Protein AF-F3YBN5-F1 (afdb_monomer_lite)

Organism: Melissococcus plutonius (strain ATCC 35311 / DSM 29964 / CIP 104052 / LMG 20360 / NCIMB 702443) (NCBI:txid940190)

pLDDT: mean 73.67, std 18.2, range [33.72, 92.44]

InterPro domains:
  IPR025580 Capsid assembly scaffolding protein Gp46 [PF14265] (50-164)

Secondary structure (DSSP, 8-state):
-----------GGGSS---S------------------------------SS-HHHHHHHHHHHHHHHHHHHHHHHHHHHHHHHHHHHHHHHHHHHHHHHHHHHHHHHHHHHHHHHHHHHHHHHHHHHTT----HHHHHHH--SSHHHHHHHHHHHHHHHHHHHHHH-

Radius of gyration: 45.36 Å; chains: 1; bounding box: 86×43×123 Å

Sequence (168 aa):
MMKKDLFIAINLQLFSKREKENRMELLTDPKKNTLVPISSDRNNKKKKNRTFTREELAKILTAEIKKAEVDWEKKRNDQQEKIEKAKEVAIQKEFQKQLAQKEAEIAELQRKQLLAEASKMAYRMFNENNLLIDEDLLHLVIQEDLETTKKAVNIIISFVSKLERKHL

Structure (mmCIF, N/CA/C/O backbone):
data_AF-F3YBN5-F1
#
_entry.id   AF-F3YBN5-F1
#
loop_
_atom_site.group_PDB
_atom_site.id
_atom_site.type_symbol
_atom_site.label_atom_id
_atom_site.label_alt_id
_atom_site.label_comp_id
_atom_site.label_asym_id
_atom_site.label_entity_id
_atom_site.label_seq_id
_atom_site.pdbx_PDB_ins_code
_atom_site.Cartn_x
_atom_site.Cartn_y
_atom_site.Cartn_z
_atom_site.occupancy
_atom_site.B_iso_or_equiv
_atom_site.auth_seq_id
_atom_site.auth_comp_id
_atom_site.auth_asym_id
_atom_site.auth_atom_id
_atom_site.pdbx_PDB_model_num
ATOM 1 N N . MET A 1 1 ? 20.874 -31.899 -9.499 1.00 37.59 1 MET A N 1
ATOM 2 C CA . MET A 1 1 ? 21.373 -32.556 -10.723 1.00 37.59 1 MET A CA 1
ATOM 3 C C . MET A 1 1 ? 20.465 -32.144 -11.879 1.00 37.59 1 MET A C 1
ATOM 5 O O . MET A 1 1 ? 19.262 -32.303 -11.755 1.00 37.59 1 MET A O 1
ATOM 9 N N . MET A 1 2 ? 21.081 -31.505 -12.880 1.00 43.22 2 MET A N 1
ATOM 10 C CA . MET A 1 2 ? 20.649 -31.068 -14.224 1.00 43.22 2 MET A CA 1
ATOM 11 C C . MET A 1 2 ? 19.305 -30.342 -14.449 1.00 43.22 2 MET A C 1
ATOM 13 O O . MET A 1 2 ? 18.210 -30.853 -14.234 1.00 43.22 2 MET A O 1
ATOM 17 N N . LYS A 1 3 ? 19.469 -29.107 -14.944 1.00 51.22 3 LYS A N 1
ATOM 18 C CA . LYS A 1 3 ? 18.462 -28.148 -15.397 1.00 51.22 3 LYS A CA 1
ATOM 19 C C . LYS A 1 3 ? 17.739 -28.711 -16.622 1.00 51.22 3 LYS A C 1
ATOM 21 O O . LYS A 1 3 ? 18.370 -29.262 -17.517 1.00 51.22 3 LYS A O 1
ATOM 26 N N . LYS A 1 4 ? 16.415 -28.570 -16.646 1.00 61.56 4 LYS A N 1
ATOM 27 C CA . LYS A 1 4 ? 15.599 -28.843 -17.830 1.00 61.56 4 LYS A CA 1
ATOM 28 C C . LYS A 1 4 ? 15.791 -27.676 -18.787 1.00 61.56 4 LYS A C 1
ATOM 30 O O . LYS A 1 4 ? 15.111 -26.660 -18.662 1.00 61.56 4 LYS A O 1
ATOM 35 N N . ASP A 1 5 ? 16.762 -27.811 -19.678 1.00 60.34 5 ASP A N 1
ATOM 36 C CA . ASP A 1 5 ? 16.946 -26.880 -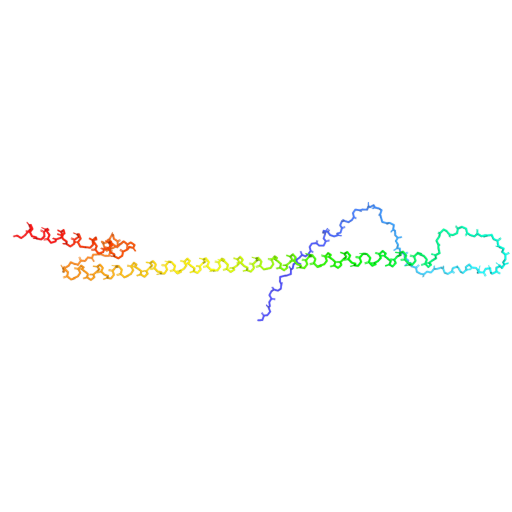20.778 1.00 60.34 5 ASP A CA 1
ATOM 37 C C . ASP A 1 5 ? 15.699 -26.944 -21.664 1.00 60.34 5 ASP A C 1
ATOM 39 O O . ASP A 1 5 ? 15.355 -27.975 -22.248 1.00 60.34 5 ASP A O 1
ATOM 43 N N . LEU A 1 6 ? 14.968 -25.832 -21.675 1.00 58.25 6 LEU A N 1
ATOM 44 C CA . LEU A 1 6 ? 13.788 -25.603 -22.489 1.00 58.25 6 LEU A CA 1
ATOM 45 C C . LEU A 1 6 ? 14.229 -25.575 -23.956 1.00 58.25 6 LEU A C 1
ATOM 47 O O . LEU A 1 6 ? 14.616 -24.537 -24.489 1.00 58.25 6 LEU A O 1
ATOM 51 N N . PHE A 1 7 ? 14.221 -26.741 -24.594 1.00 58.09 7 PHE A N 1
ATOM 52 C CA . PHE A 1 7 ? 14.460 -26.883 -26.023 1.00 58.09 7 PHE A CA 1
ATOM 53 C C . PHE A 1 7 ? 13.346 -26.140 -26.774 1.00 58.09 7 PHE A C 1
ATOM 55 O O . PHE A 1 7 ? 12.207 -26.601 -26.846 1.00 58.09 7 PHE A O 1
ATOM 62 N N . ILE A 1 8 ? 13.657 -24.959 -27.311 1.00 64.88 8 ILE A N 1
ATOM 63 C CA . ILE A 1 8 ? 12.756 -24.245 -28.217 1.00 64.88 8 ILE A CA 1
ATOM 64 C C . ILE A 1 8 ? 12.753 -25.024 -29.533 1.00 64.88 8 ILE A C 1
ATOM 66 O O . ILE A 1 8 ? 13.745 -25.039 -30.262 1.00 64.88 8 ILE A O 1
ATOM 70 N N . ALA A 1 9 ? 11.640 -25.688 -29.835 1.00 61.88 9 ALA A N 1
ATOM 71 C CA . ALA A 1 9 ? 11.417 -26.308 -31.132 1.00 61.88 9 ALA A CA 1
ATOM 72 C C . ALA A 1 9 ? 11.311 -25.208 -32.202 1.00 61.88 9 ALA A C 1
ATOM 74 O O . ALA A 1 9 ? 10.269 -24.576 -32.376 1.00 61.88 9 ALA A O 1
ATOM 75 N N . ILE A 1 10 ? 12.412 -24.944 -32.905 1.00 64.38 10 ILE A N 1
ATOM 76 C CA . ILE A 1 10 ? 12.423 -24.042 -34.057 1.00 64.38 10 ILE A CA 1
ATOM 77 C C . ILE A 1 10 ? 11.741 -24.771 -35.218 1.00 64.38 10 ILE A C 1
ATOM 79 O O . ILE A 1 10 ? 12.279 -25.729 -35.773 1.00 64.38 10 ILE A O 1
ATOM 83 N N . ASN A 1 11 ? 10.554 -24.305 -35.609 1.00 59.56 11 ASN A N 1
ATOM 84 C CA . ASN A 1 11 ? 9.880 -24.757 -36.823 1.00 59.56 11 ASN A CA 1
ATOM 85 C C . ASN A 1 11 ? 10.650 -24.269 -38.064 1.00 59.56 11 ASN A C 1
ATOM 87 O O . ASN A 1 11 ? 10.373 -23.208 -38.622 1.00 59.56 11 ASN A O 1
ATOM 91 N N . LEU A 1 12 ? 11.611 -25.080 -38.521 1.00 61.69 12 LEU A N 1
ATOM 92 C CA . LEU A 1 12 ? 12.425 -24.868 -39.731 1.00 61.69 12 LEU A CA 1
ATOM 93 C C . LEU A 1 12 ? 11.593 -24.727 -41.022 1.00 61.69 12 LEU A C 1
ATOM 95 O O . LEU A 1 12 ? 12.096 -24.244 -42.035 1.00 61.69 12 LEU A O 1
ATOM 99 N N . GLN A 1 13 ? 10.310 -25.097 -40.986 1.00 60.44 13 GLN A N 1
ATOM 100 C CA . GLN A 1 13 ? 9.372 -24.948 -42.103 1.00 60.44 13 GLN A CA 1
ATOM 101 C C . GLN A 1 13 ? 9.046 -23.484 -42.441 1.00 60.44 13 GLN A C 1
ATOM 103 O O . GLN A 1 13 ? 8.644 -23.198 -43.566 1.00 60.44 13 GLN A O 1
ATOM 108 N N . LEU A 1 14 ? 9.278 -22.543 -41.516 1.00 58.69 14 LEU A N 1
ATOM 109 C CA . LEU A 1 14 ? 9.179 -21.106 -41.803 1.00 58.69 14 LEU A CA 1
ATOM 110 C C . LEU A 1 14 ? 10.330 -20.600 -42.696 1.00 58.69 14 LEU A C 1
ATOM 112 O O . LEU A 1 14 ? 10.217 -19.525 -43.278 1.00 58.69 14 LEU A O 1
ATOM 116 N N . PHE A 1 15 ? 11.409 -21.380 -42.858 1.00 62.22 15 PHE A N 1
ATOM 117 C CA . PHE A 1 15 ? 12.570 -21.023 -43.683 1.00 62.22 15 PHE A CA 1
ATOM 118 C C . PHE A 1 15 ? 12.673 -21.805 -45.004 1.00 62.22 15 PHE A C 1
ATOM 120 O O . PHE A 1 15 ? 13.522 -21.476 -45.833 1.00 62.22 15 PHE A O 1
ATOM 127 N N . SER A 1 16 ? 11.829 -22.818 -45.239 1.00 60.53 16 SER A N 1
ATOM 128 C CA . SER A 1 16 ? 11.913 -23.680 -46.431 1.00 60.53 16 SER A CA 1
ATOM 129 C C . SER A 1 16 ? 10.939 -23.333 -47.564 1.00 60.53 16 SER A C 1
ATOM 131 O O . SER A 1 16 ? 10.992 -23.968 -48.616 1.00 60.53 16 SER A O 1
ATOM 133 N N . LYS A 1 17 ? 10.114 -22.286 -47.435 1.00 51.12 17 LYS A N 1
ATOM 134 C CA . LYS A 1 17 ? 9.367 -21.722 -48.572 1.00 51.12 17 LYS A CA 1
ATOM 135 C C . LYS A 1 17 ? 10.071 -20.487 -49.125 1.00 51.12 17 LYS A C 1
ATOM 137 O O . LYS A 1 17 ? 9.724 -19.354 -48.813 1.00 51.12 17 LYS A O 1
ATOM 142 N N . ARG A 1 18 ? 11.046 -20.718 -50.004 1.00 46.00 18 ARG A N 1
ATOM 143 C CA . ARG A 1 18 ? 11.238 -19.825 -51.150 1.00 46.00 18 ARG A CA 1
ATOM 144 C C . ARG A 1 18 ? 10.570 -20.484 -52.339 1.00 46.00 18 ARG A C 1
ATOM 146 O O . ARG A 1 18 ? 11.059 -21.479 -52.868 1.00 46.00 18 ARG A O 1
ATOM 153 N N . GLU A 1 19 ? 9.412 -19.942 -52.688 1.00 45.16 19 GLU A N 1
ATOM 154 C CA . GLU A 1 19 ? 8.794 -20.162 -53.983 1.00 45.16 19 GLU A CA 1
ATOM 155 C C . GLU A 1 19 ? 9.819 -19.851 -55.075 1.00 45.16 19 GLU A C 1
ATOM 157 O O . GLU A 1 19 ? 10.637 -18.931 -54.982 1.00 45.16 19 GLU A O 1
ATOM 162 N N . LYS A 1 20 ? 9.823 -20.733 -56.065 1.00 51.19 20 LYS A N 1
ATOM 163 C CA . LYS A 1 20 ? 10.653 -20.661 -57.251 1.00 51.19 20 LYS A CA 1
ATOM 164 C C . LYS A 1 20 ? 10.215 -19.438 -58.053 1.00 51.19 20 LYS A C 1
ATOM 166 O O . LYS A 1 20 ? 9.157 -19.500 -58.653 1.00 51.19 20 LYS A O 1
ATOM 171 N N . GLU A 1 21 ? 11.027 -18.387 -58.086 1.00 48.44 21 GLU A N 1
ATOM 172 C CA . GLU A 1 21 ? 11.270 -17.597 -59.299 1.00 48.44 21 GLU A CA 1
ATOM 173 C C . GLU A 1 21 ? 12.428 -16.608 -59.086 1.00 48.44 21 GLU A C 1
ATOM 175 O O . GLU A 1 21 ? 12.485 -15.859 -58.113 1.00 48.44 21 GLU A O 1
ATOM 180 N N . ASN A 1 22 ? 13.382 -16.660 -60.017 1.00 47.66 22 ASN A N 1
ATOM 181 C CA . ASN A 1 22 ? 14.503 -15.742 -60.223 1.00 47.66 22 ASN A CA 1
ATOM 182 C C . ASN A 1 22 ? 15.511 -15.557 -59.076 1.00 47.66 22 ASN A C 1
ATOM 184 O O . ASN A 1 22 ? 15.639 -14.496 -58.467 1.00 47.66 22 ASN A O 1
ATOM 188 N N . ARG A 1 23 ? 16.382 -16.557 -58.902 1.00 36.94 23 ARG A N 1
ATOM 189 C CA . ARG A 1 23 ? 17.758 -16.311 -58.452 1.00 36.94 23 ARG A CA 1
ATOM 190 C C . ARG A 1 23 ? 18.724 -16.821 -59.508 1.00 36.94 23 ARG A C 1
ATOM 192 O O . ARG A 1 23 ? 18.859 -18.025 -59.677 1.00 36.94 23 ARG A O 1
ATOM 199 N N . MET A 1 24 ? 19.374 -15.885 -60.203 1.00 41.09 24 MET A N 1
ATOM 200 C CA . MET A 1 24 ? 20.556 -16.176 -61.008 1.00 41.09 24 MET A CA 1
ATOM 201 C C . MET A 1 24 ? 21.569 -16.935 -60.150 1.00 41.09 24 MET A C 1
ATOM 203 O O . MET A 1 24 ? 21.960 -16.475 -59.075 1.00 41.09 24 MET A O 1
ATOM 207 N N . GLU A 1 25 ? 21.943 -18.116 -60.625 1.00 38.03 25 GLU A N 1
ATOM 208 C CA . GLU A 1 25 ? 22.981 -18.952 -60.049 1.00 38.03 25 GLU A CA 1
ATOM 209 C C . GLU A 1 25 ? 24.334 -18.248 -60.178 1.00 38.03 25 GLU A C 1
ATOM 211 O O . GLU A 1 25 ? 24.822 -17.986 -61.276 1.00 38.03 25 GLU A O 1
ATOM 216 N N . LEU A 1 26 ? 24.960 -17.960 -59.038 1.00 42.78 26 LEU A N 1
ATOM 217 C CA . LEU A 1 26 ? 26.406 -17.840 -58.946 1.00 42.78 26 LEU A CA 1
ATOM 218 C C . LEU A 1 26 ? 26.905 -19.132 -58.298 1.00 42.78 26 LEU A C 1
ATOM 220 O O . LEU A 1 26 ? 26.937 -19.249 -57.075 1.00 42.78 26 LEU A O 1
ATOM 224 N N . LEU A 1 27 ? 27.253 -20.108 -59.133 1.00 33.72 27 LEU A N 1
ATOM 225 C CA . LEU A 1 27 ? 28.041 -21.275 -58.752 1.00 33.72 27 LEU A CA 1
ATOM 226 C C . LEU A 1 27 ? 29.306 -21.265 -59.606 1.00 33.72 27 LEU A C 1
ATOM 228 O O . LEU A 1 27 ? 29.316 -21.622 -60.781 1.00 33.72 27 LEU A O 1
ATOM 232 N N . THR A 1 28 ? 30.378 -20.773 -58.998 1.00 41.97 28 THR A N 1
ATOM 233 C CA . THR A 1 28 ? 31.747 -21.025 -59.426 1.00 41.97 28 THR A CA 1
ATOM 234 C C . THR A 1 28 ? 32.114 -22.450 -59.027 1.00 41.97 28 THR A C 1
ATOM 236 O O . THR A 1 28 ? 32.274 -22.704 -57.837 1.00 41.97 28 THR A O 1
ATOM 239 N N . ASP A 1 29 ? 32.308 -23.329 -60.011 1.00 39.09 29 ASP A N 1
ATOM 240 C CA . ASP A 1 29 ? 33.148 -24.518 -59.865 1.00 39.09 29 ASP A CA 1
ATOM 241 C C . ASP A 1 29 ? 34.341 -24.463 -60.840 1.00 39.09 29 ASP A C 1
ATOM 243 O O . ASP A 1 29 ? 34.223 -23.945 -61.958 1.00 39.09 29 ASP A O 1
ATOM 247 N N . PRO A 1 30 ? 35.523 -24.958 -60.427 1.00 48.88 30 PRO A N 1
ATOM 248 C CA . PRO A 1 30 ? 36.801 -24.664 -61.052 1.00 48.88 30 PRO A CA 1
ATOM 249 C C . PRO A 1 30 ? 37.194 -25.791 -62.009 1.00 48.88 30 PRO A C 1
ATOM 251 O O . PRO A 1 30 ? 37.619 -26.848 -61.558 1.00 48.88 30 PRO A O 1
ATOM 254 N N . LYS A 1 31 ? 37.073 -25.591 -63.327 1.00 45.66 31 LYS A N 1
ATOM 255 C CA . LYS A 1 31 ? 37.826 -26.328 -64.371 1.00 45.66 31 LYS A CA 1
ATOM 256 C C . LYS A 1 31 ? 37.408 -25.862 -65.768 1.00 45.66 31 LYS A C 1
ATOM 258 O O . LYS A 1 31 ? 36.520 -26.432 -66.390 1.00 45.66 31 LYS A O 1
ATOM 263 N N . LYS A 1 32 ? 38.099 -24.837 -66.270 1.00 35.66 32 LYS A N 1
ATOM 264 C CA . LYS A 1 32 ? 38.471 -24.659 -67.688 1.00 35.66 32 LYS A CA 1
ATOM 265 C C . LYS A 1 32 ? 39.378 -23.431 -67.790 1.00 35.66 32 LYS A C 1
ATOM 267 O O . LYS A 1 32 ? 38.945 -22.331 -68.114 1.00 35.66 32 LYS A O 1
ATOM 272 N N . ASN A 1 33 ? 40.663 -23.635 -67.504 1.00 42.84 33 ASN A N 1
ATOM 273 C CA . ASN A 1 33 ? 41.706 -22.730 -67.976 1.00 42.84 33 ASN A CA 1
ATOM 274 C C . ASN A 1 33 ? 41.719 -22.805 -69.506 1.00 42.84 33 ASN A C 1
ATOM 276 O O . ASN A 1 33 ? 42.281 -23.736 -70.071 1.00 42.84 33 ASN A O 1
ATOM 280 N N . THR A 1 34 ? 41.101 -21.834 -70.174 1.00 34.47 34 THR A N 1
ATOM 281 C CA . THR A 1 34 ? 41.530 -21.458 -71.524 1.00 34.47 34 THR A CA 1
ATOM 282 C C . THR A 1 34 ? 42.320 -20.171 -71.371 1.00 34.47 34 THR A C 1
ATOM 284 O O . THR A 1 34 ? 41.761 -19.087 -71.231 1.00 34.47 34 THR A O 1
ATOM 287 N N . LEU A 1 35 ? 43.641 -20.331 -71.309 1.00 43.19 35 LEU A N 1
ATOM 288 C CA . LEU A 1 35 ? 44.605 -19.255 -71.490 1.00 43.19 35 LEU A CA 1
ATOM 289 C C . LEU A 1 35 ? 44.381 -18.668 -72.887 1.00 43.19 35 LEU A C 1
ATOM 291 O O . LEU A 1 35 ? 44.742 -19.283 -73.887 1.00 43.19 35 LEU A O 1
ATOM 295 N N . VAL A 1 36 ? 43.763 -17.493 -72.958 1.00 37.50 36 VAL A N 1
ATOM 296 C CA . VAL A 1 36 ? 43.795 -16.668 -74.169 1.00 37.50 36 VAL A CA 1
ATOM 297 C C . VAL A 1 36 ? 45.157 -15.964 -74.170 1.00 37.50 36 VAL A C 1
ATOM 299 O O . VAL A 1 36 ? 45.499 -15.345 -73.156 1.00 37.50 36 VAL A O 1
ATOM 302 N N . PRO A 1 37 ? 45.979 -16.078 -75.228 1.00 40.19 37 PRO A N 1
ATOM 303 C CA . PRO A 1 37 ? 47.323 -15.527 -75.208 1.00 40.19 37 PRO A CA 1
ATOM 304 C C . PRO A 1 37 ? 47.258 -13.998 -75.206 1.00 40.19 37 PRO A C 1
ATOM 306 O O . PRO A 1 37 ? 46.562 -13.380 -76.010 1.00 40.19 37 PRO A O 1
ATOM 309 N N . ILE A 1 38 ? 48.011 -13.390 -74.288 1.00 42.03 38 ILE A N 1
ATOM 310 C CA . ILE A 1 38 ? 48.299 -11.957 -74.284 1.00 42.03 38 ILE A CA 1
ATOM 311 C C . ILE A 1 38 ? 49.181 -11.684 -75.506 1.00 42.03 38 ILE A C 1
ATOM 313 O O . ILE A 1 38 ? 50.394 -11.874 -75.456 1.00 42.03 38 ILE A O 1
ATOM 317 N N . SER A 1 39 ? 48.584 -11.244 -76.614 1.00 43.75 39 SER A N 1
ATOM 318 C CA . SER A 1 39 ? 49.335 -10.618 -77.701 1.00 43.75 39 SER A CA 1
ATOM 319 C C . SER A 1 39 ? 49.699 -9.201 -77.263 1.00 43.75 39 SER A C 1
ATOM 321 O O . SER A 1 39 ? 48.876 -8.282 -77.279 1.00 43.75 39 SER A O 1
ATOM 323 N N . SER A 1 40 ? 50.939 -9.033 -76.815 1.00 47.66 40 SER A N 1
ATOM 324 C CA . SER A 1 40 ? 51.563 -7.728 -76.662 1.00 47.66 40 SER A CA 1
ATOM 325 C C . SER A 1 40 ? 51.814 -7.136 -78.043 1.00 47.66 40 SER A C 1
ATOM 327 O O . SER A 1 40 ? 52.822 -7.466 -78.664 1.00 47.66 40 SER A O 1
ATOM 329 N N . ASP A 1 41 ? 50.933 -6.247 -78.495 1.00 36.31 41 ASP A N 1
ATOM 330 C CA . ASP A 1 41 ? 51.245 -5.373 -79.619 1.00 36.31 41 ASP A CA 1
ATOM 331 C C . ASP A 1 41 ? 51.204 -3.909 -79.178 1.00 36.31 41 ASP A C 1
ATOM 333 O O . ASP A 1 41 ? 50.204 -3.384 -78.674 1.00 36.31 41 ASP A O 1
ATOM 337 N N . ARG A 1 42 ? 52.381 -3.287 -79.252 1.00 47.56 42 ARG A N 1
ATOM 338 C CA . ARG A 1 42 ? 52.622 -1.899 -78.868 1.00 47.56 42 ARG A CA 1
ATOM 339 C C . ARG A 1 42 ? 52.216 -1.002 -80.030 1.00 47.56 42 ARG A C 1
ATOM 341 O O . ARG A 1 42 ? 52.469 -1.311 -81.183 1.00 47.56 42 ARG A O 1
ATOM 348 N N . ASN A 1 43 ? 51.738 0.184 -79.662 1.00 44.22 43 ASN A N 1
ATOM 349 C CA . ASN A 1 43 ? 51.527 1.364 -80.502 1.00 44.22 43 ASN A CA 1
ATOM 350 C C . ASN A 1 43 ? 50.271 1.372 -81.384 1.00 44.22 43 ASN A C 1
ATOM 352 O O . ASN A 1 43 ? 50.328 1.106 -82.576 1.00 44.22 43 ASN A O 1
ATOM 356 N N . ASN A 1 44 ? 49.198 1.978 -80.861 1.00 40.50 44 ASN A N 1
ATOM 357 C CA . ASN A 1 44 ? 48.744 3.211 -81.506 1.00 40.50 44 ASN A CA 1
ATOM 358 C C . ASN A 1 44 ? 47.992 4.154 -80.555 1.00 40.50 44 ASN A C 1
ATOM 360 O O . ASN A 1 44 ? 47.042 3.782 -79.865 1.00 40.50 44 ASN A O 1
ATOM 364 N N . LYS A 1 45 ? 48.442 5.410 -80.534 1.00 51.84 45 LYS A N 1
ATOM 365 C CA . LYS A 1 45 ? 47.828 6.538 -79.834 1.00 51.84 45 LYS A CA 1
ATOM 366 C C . LYS A 1 45 ? 46.482 6.868 -80.487 1.00 51.84 45 LYS A C 1
ATOM 368 O O . LYS A 1 45 ? 46.456 7.533 -81.515 1.00 51.84 45 LYS A O 1
ATOM 373 N N . LYS A 1 46 ? 45.369 6.533 -79.833 1.00 46.72 46 LYS A N 1
ATOM 374 C CA . LYS A 1 46 ? 44.131 7.328 -79.904 1.00 46.72 46 LYS A CA 1
ATOM 375 C C . LYS A 1 46 ? 43.580 7.495 -78.491 1.00 46.72 46 LYS A C 1
ATOM 377 O O . LYS A 1 46 ? 43.324 6.527 -77.779 1.00 46.72 46 LYS A O 1
ATOM 382 N N . LYS A 1 47 ? 43.547 8.756 -78.060 1.00 50.28 47 LYS A N 1
ATOM 383 C CA . LYS A 1 47 ? 43.244 9.216 -76.704 1.00 50.28 47 LYS A CA 1
ATOM 384 C C . LYS A 1 47 ? 41.885 8.670 -76.264 1.00 50.28 47 LYS A C 1
ATOM 386 O O . LYS A 1 47 ? 40.852 8.993 -76.837 1.00 50.28 47 LYS A O 1
ATOM 391 N N . LYS A 1 48 ? 41.937 7.806 -75.253 1.00 49.12 48 LYS A N 1
ATOM 392 C CA . LYS A 1 48 ? 40.798 7.281 -74.509 1.00 49.12 48 LYS A CA 1
ATOM 393 C C . LYS A 1 48 ? 40.054 8.444 -73.856 1.00 49.12 48 LYS A C 1
ATOM 395 O O . LYS A 1 48 ? 40.573 9.022 -72.907 1.00 49.12 48 LYS A O 1
ATOM 400 N N . ASN A 1 49 ? 38.811 8.674 -74.259 1.00 53.00 49 ASN A N 1
ATOM 401 C CA . ASN A 1 49 ? 37.808 9.265 -73.375 1.00 53.00 49 ASN A CA 1
ATOM 402 C C . ASN A 1 49 ? 37.440 8.221 -72.304 1.00 53.00 49 ASN A C 1
ATOM 404 O O . ASN A 1 49 ? 36.349 7.663 -72.302 1.00 53.00 49 ASN A O 1
ATOM 408 N N . ARG A 1 50 ? 38.397 7.867 -71.435 1.00 62.19 50 ARG A N 1
ATOM 409 C CA . ARG A 1 50 ? 38.095 7.178 -70.180 1.00 62.19 50 ARG A CA 1
ATOM 410 C C . ARG A 1 50 ? 37.645 8.265 -69.225 1.00 62.19 50 ARG A C 1
ATOM 412 O O . ARG A 1 50 ? 38.477 8.999 -68.713 1.00 62.19 50 ARG A O 1
ATOM 419 N N . THR A 1 51 ? 36.337 8.375 -69.052 1.00 63.94 51 THR A N 1
ATOM 420 C CA . THR A 1 51 ? 35.690 9.471 -68.326 1.00 63.94 51 THR A CA 1
ATOM 421 C C . THR A 1 51 ? 36.082 9.529 -66.845 1.00 63.94 51 THR A C 1
ATOM 423 O O . THR A 1 51 ? 35.922 10.580 -66.245 1.00 63.94 51 THR A O 1
ATOM 426 N N . PHE A 1 52 ? 36.645 8.447 -66.281 1.00 62.88 52 PHE A N 1
ATOM 427 C CA . PHE A 1 52 ? 37.231 8.411 -64.935 1.00 62.88 52 PHE A CA 1
ATOM 428 C C . PHE A 1 52 ? 38.446 7.470 -64.884 1.00 62.88 52 PHE A C 1
ATOM 430 O O . PHE A 1 52 ? 38.428 6.363 -65.441 1.00 62.88 52 PHE A O 1
ATOM 437 N N . THR A 1 53 ? 39.515 7.890 -64.211 1.00 78.06 53 THR A N 1
ATOM 438 C CA . THR A 1 53 ? 40.669 7.039 -63.881 1.00 78.06 53 THR A CA 1
ATOM 439 C C . THR A 1 53 ? 40.375 6.164 -62.656 1.00 78.06 53 THR A C 1
ATOM 441 O O . THR A 1 53 ? 39.553 6.500 -61.807 1.00 78.06 53 THR A O 1
ATOM 444 N N . ARG A 1 54 ? 41.040 5.001 -62.537 1.00 73.31 54 ARG A N 1
ATOM 445 C CA . ARG A 1 54 ? 40.857 4.092 -61.380 1.00 73.31 54 ARG A CA 1
ATOM 446 C C . ARG A 1 54 ? 41.142 4.783 -60.042 1.00 73.31 54 ARG A C 1
ATOM 448 O O . ARG A 1 54 ? 40.506 4.460 -59.047 1.00 73.31 54 ARG A O 1
ATOM 455 N N . GLU A 1 55 ? 42.067 5.735 -60.039 1.00 72.88 55 GLU A N 1
ATOM 456 C CA . GLU A 1 55 ? 42.422 6.532 -58.865 1.00 72.88 55 GLU A CA 1
ATOM 457 C C . GLU A 1 55 ? 41.307 7.511 -58.465 1.00 72.88 55 GLU A C 1
ATOM 459 O O . GLU A 1 55 ? 41.052 7.690 -57.277 1.00 72.88 55 GLU A O 1
ATOM 464 N N . GLU A 1 56 ? 40.587 8.095 -59.429 1.00 71.62 56 GLU A N 1
ATOM 465 C CA . GLU A 1 56 ? 39.411 8.939 -59.164 1.00 71.62 56 GLU A CA 1
ATOM 466 C C . GLU A 1 56 ? 38.243 8.120 -58.604 1.00 71.62 56 GLU A C 1
ATOM 468 O O . GLU A 1 56 ? 37.616 8.528 -57.629 1.00 71.62 56 GLU A O 1
ATOM 473 N N . LEU A 1 57 ? 38.002 6.919 -59.139 1.00 75.00 57 LEU A N 1
ATOM 474 C CA . LEU A 1 57 ? 36.974 6.014 -58.614 1.00 75.00 57 LEU A CA 1
ATOM 475 C C . LEU A 1 57 ? 37.296 5.525 -57.193 1.00 75.00 57 LEU A C 1
ATOM 477 O O . LEU A 1 57 ? 36.397 5.433 -56.362 1.00 75.00 57 LEU A O 1
ATOM 481 N N . ALA A 1 58 ? 38.569 5.264 -56.878 1.00 74.31 58 ALA A N 1
ATOM 482 C CA . ALA A 1 58 ? 38.993 4.905 -55.524 1.00 74.31 58 ALA A CA 1
ATOM 483 C C . ALA A 1 58 ? 38.787 6.060 -54.524 1.00 74.31 58 ALA A C 1
ATOM 485 O O . ALA A 1 58 ? 38.367 5.832 -53.388 1.00 74.31 58 ALA A O 1
ATOM 486 N N . LYS A 1 59 ? 39.021 7.311 -54.940 1.00 74.62 59 LYS A N 1
ATOM 487 C CA . LYS A 1 59 ? 38.745 8.501 -54.114 1.00 74.62 59 LYS A CA 1
ATOM 488 C C . LYS A 1 59 ? 37.248 8.691 -53.856 1.00 74.62 59 LYS A C 1
ATOM 490 O O . LYS A 1 59 ? 36.866 8.996 -52.731 1.00 74.62 59 LYS A O 1
ATOM 495 N N . ILE A 1 60 ? 36.403 8.463 -54.861 1.00 75.94 60 ILE A N 1
ATOM 496 C CA . ILE A 1 60 ? 34.942 8.542 -54.700 1.00 75.94 60 ILE A CA 1
ATOM 497 C C . ILE A 1 60 ? 34.450 7.425 -53.775 1.00 75.94 60 ILE A C 1
ATOM 499 O O . ILE A 1 60 ? 33.733 7.695 -52.819 1.00 75.94 60 ILE A O 1
ATOM 503 N N . LEU A 1 61 ? 34.903 6.186 -53.990 1.00 74.81 61 LEU A N 1
ATOM 504 C CA . LEU A 1 61 ? 34.496 5.043 -53.174 1.00 74.81 61 LEU A CA 1
ATOM 505 C C . LEU A 1 61 ? 34.920 5.196 -51.707 1.00 74.81 61 LEU A C 1
ATOM 507 O O . LEU A 1 61 ? 34.142 4.908 -50.808 1.00 74.81 61 LEU A O 1
ATOM 511 N N . THR A 1 62 ? 36.131 5.690 -51.445 1.00 76.62 62 THR A N 1
ATOM 512 C CA . THR A 1 62 ? 36.587 5.952 -50.069 1.00 76.62 62 THR A CA 1
ATOM 513 C C . THR A 1 62 ? 35.810 7.089 -49.405 1.00 76.62 62 THR A C 1
ATOM 515 O O . THR A 1 62 ? 35.554 7.020 -48.206 1.00 76.62 62 THR A O 1
ATOM 518 N N . ALA A 1 63 ? 35.392 8.112 -50.156 1.00 75.69 63 ALA A N 1
ATOM 519 C CA . ALA A 1 63 ? 34.509 9.159 -49.643 1.00 75.69 63 ALA A CA 1
ATOM 520 C C . ALA A 1 63 ? 33.098 8.626 -49.327 1.00 75.69 63 ALA A C 1
ATOM 522 O O . ALA A 1 63 ? 32.528 8.992 -48.302 1.00 75.69 63 ALA A O 1
ATOM 523 N N . GLU A 1 64 ? 32.559 7.737 -50.164 1.00 71.38 64 GLU A N 1
ATOM 524 C CA . GLU A 1 64 ? 31.264 7.075 -49.957 1.00 71.38 64 GLU A CA 1
ATOM 525 C C . GLU A 1 64 ? 31.296 6.130 -48.743 1.00 71.38 64 GLU A C 1
ATOM 527 O O . GLU A 1 64 ? 30.398 6.162 -47.906 1.00 71.38 64 GLU A O 1
ATOM 532 N N . ILE A 1 65 ? 32.366 5.337 -48.598 1.00 76.25 65 ILE A N 1
ATOM 533 C CA . ILE A 1 65 ? 32.561 4.425 -47.460 1.00 76.25 65 ILE A CA 1
ATOM 534 C C . ILE A 1 65 ? 32.660 5.212 -46.153 1.00 76.25 65 ILE A C 1
ATOM 536 O O . ILE A 1 65 ? 31.979 4.867 -45.196 1.00 76.25 65 ILE A O 1
ATOM 540 N N . LYS A 1 66 ? 33.420 6.313 -46.119 1.00 79.38 66 LYS A N 1
ATOM 541 C CA . LYS A 1 66 ? 33.509 7.167 -44.922 1.00 79.38 66 LYS A CA 1
ATOM 542 C C . LYS A 1 66 ? 32.161 7.772 -44.537 1.00 79.38 66 LYS A C 1
ATOM 544 O O . LYS A 1 66 ? 31.848 7.855 -43.355 1.00 79.38 66 LYS A O 1
ATOM 549 N N . LYS A 1 67 ? 31.352 8.191 -45.516 1.00 79.62 67 LYS A N 1
ATOM 550 C CA . LYS A 1 67 ? 29.985 8.670 -45.251 1.00 79.62 67 LYS A CA 1
ATOM 551 C C . LYS A 1 67 ? 29.115 7.560 -44.674 1.00 79.62 67 LYS A C 1
ATOM 553 O O . LYS A 1 67 ? 28.456 7.778 -43.665 1.00 79.62 67 LYS A O 1
ATOM 558 N N . ALA A 1 68 ? 29.173 6.368 -45.267 1.00 77.00 68 ALA A N 1
ATOM 559 C CA . ALA A 1 68 ? 28.453 5.216 -44.755 1.00 77.00 68 ALA A CA 1
ATOM 560 C C . ALA A 1 68 ? 28.884 4.893 -43.317 1.00 77.00 68 ALA A C 1
ATOM 562 O O . ALA A 1 68 ? 28.025 4.766 -42.456 1.00 77.00 68 ALA A O 1
ATOM 563 N N . GLU A 1 69 ? 30.183 4.809 -43.024 1.00 79.12 69 GLU A N 1
ATOM 564 C CA . GLU A 1 69 ? 30.713 4.548 -41.677 1.00 79.12 69 GLU A CA 1
ATOM 565 C C . GLU A 1 69 ? 30.222 5.572 -40.647 1.00 79.12 69 GLU A C 1
ATOM 567 O O . GLU A 1 69 ? 29.781 5.186 -39.566 1.00 79.12 69 GLU A O 1
ATOM 572 N N . VAL A 1 70 ? 30.217 6.863 -40.995 1.00 83.75 70 VAL A N 1
ATOM 573 C CA . VAL A 1 70 ? 29.677 7.924 -40.130 1.00 83.75 70 VAL A CA 1
ATOM 574 C C . VAL A 1 70 ? 28.175 7.737 -39.888 1.00 83.75 70 VAL A C 1
ATOM 576 O O . VAL A 1 70 ? 27.718 7.858 -38.751 1.00 83.75 70 VAL A O 1
ATOM 579 N N . ASP A 1 71 ? 27.404 7.396 -40.921 1.00 79.75 71 ASP A N 1
ATOM 580 C CA . ASP A 1 71 ? 25.968 7.133 -40.791 1.00 79.75 71 ASP A CA 1
ATOM 581 C C . ASP A 1 71 ? 25.676 5.870 -39.965 1.00 79.75 71 ASP A C 1
ATOM 583 O O . ASP A 1 71 ? 24.708 5.835 -39.200 1.00 79.75 71 ASP A O 1
ATOM 587 N N . TRP A 1 72 ? 26.502 4.829 -40.095 1.00 79.06 72 TRP A N 1
ATOM 588 C CA . TRP A 1 72 ? 26.412 3.602 -39.302 1.00 79.06 72 TRP A CA 1
ATOM 589 C C . TRP A 1 72 ? 26.737 3.861 -37.832 1.00 79.06 72 TRP A C 1
ATOM 591 O O . TRP A 1 72 ? 25.993 3.408 -36.960 1.00 79.06 72 TRP A O 1
ATOM 601 N N . GLU A 1 73 ? 27.793 4.622 -37.550 1.00 80.94 73 GLU A N 1
ATOM 602 C CA . GLU A 1 73 ? 28.191 4.950 -36.182 1.00 80.94 73 GLU A CA 1
ATOM 603 C C . GLU A 1 73 ? 27.150 5.848 -35.503 1.00 80.94 73 GLU A C 1
ATOM 605 O O . GLU A 1 73 ? 26.754 5.594 -34.365 1.00 80.94 73 GLU A O 1
ATOM 610 N N . LYS A 1 74 ? 26.597 6.826 -36.232 1.00 85.50 74 LYS A N 1
ATOM 611 C CA . LYS A 1 74 ? 25.503 7.667 -35.733 1.00 85.50 74 LYS A CA 1
ATOM 612 C C . LYS A 1 74 ? 24.255 6.843 -35.409 1.00 85.50 74 LYS A C 1
ATOM 614 O O . LYS A 1 74 ? 23.695 6.978 -34.326 1.00 85.50 74 LYS A O 1
ATOM 619 N N . LYS A 1 75 ? 23.853 5.930 -36.302 1.00 77.62 75 LYS A N 1
ATOM 620 C CA . LYS A 1 75 ? 22.714 5.029 -36.058 1.00 77.62 75 LYS A CA 1
ATOM 621 C C . LYS A 1 75 ? 22.947 4.107 -34.863 1.00 77.62 75 LYS A C 1
ATOM 623 O O . LYS A 1 75 ? 22.000 3.852 -34.122 1.00 77.62 75 LYS A O 1
ATOM 628 N N . ARG A 1 76 ? 24.174 3.612 -34.662 1.00 77.12 76 ARG A N 1
ATOM 629 C CA . ARG A 1 76 ? 24.512 2.805 -33.483 1.00 77.12 76 ARG A CA 1
ATOM 630 C C . ARG A 1 76 ? 24.410 3.616 -32.198 1.00 77.12 76 ARG A C 1
ATOM 632 O O . ARG A 1 76 ? 23.790 3.136 -31.254 1.00 77.12 76 ARG A O 1
ATOM 639 N N . ASN A 1 77 ? 24.948 4.832 -32.178 1.00 80.81 77 ASN A N 1
ATOM 640 C CA . ASN A 1 77 ? 24.863 5.703 -31.007 1.00 80.81 77 ASN A CA 1
ATOM 641 C C . ASN A 1 77 ? 23.409 6.066 -30.678 1.00 80.81 77 ASN A C 1
ATOM 643 O O . ASN A 1 77 ? 22.991 5.903 -29.535 1.00 80.81 77 ASN A O 1
ATOM 647 N N . ASP A 1 78 ? 22.603 6.431 -31.679 1.00 82.06 78 ASP A N 1
ATOM 648 C CA . ASP A 1 78 ? 21.181 6.740 -31.484 1.00 82.06 78 ASP A CA 1
ATOM 649 C C . ASP A 1 78 ? 20.387 5.525 -30.961 1.00 82.06 78 ASP A C 1
ATOM 651 O O . ASP A 1 78 ? 19.434 5.670 -30.193 1.00 82.06 78 ASP A O 1
ATOM 655 N N . GLN A 1 79 ? 20.737 4.307 -31.391 1.00 75.31 79 GLN A N 1
ATOM 656 C CA . GLN A 1 79 ? 20.120 3.076 -30.886 1.00 75.31 79 GLN A CA 1
ATOM 657 C C . GLN A 1 79 ? 20.549 2.773 -29.451 1.00 75.31 79 GLN A C 1
ATOM 659 O O . GLN A 1 79 ? 19.702 2.414 -28.632 1.00 75.31 79 GLN A O 1
ATOM 664 N N . GLN A 1 80 ? 21.830 2.949 -29.136 1.00 79.19 80 GLN A N 1
ATOM 665 C CA . GLN A 1 80 ? 22.366 2.728 -27.799 1.00 79.19 80 GLN A CA 1
ATOM 666 C C . GLN A 1 80 ? 21.741 3.695 -26.786 1.00 79.19 80 GLN A C 1
ATOM 668 O O . GLN A 1 80 ? 21.241 3.253 -25.755 1.00 79.19 80 GLN A O 1
ATOM 673 N N . GLU A 1 81 ? 21.646 4.982 -27.127 1.00 81.94 81 GLU A N 1
ATOM 674 C CA . GLU A 1 81 ? 21.026 6.004 -26.277 1.00 81.94 81 GLU A CA 1
ATOM 675 C C . GLU A 1 81 ? 19.536 5.709 -26.026 1.00 81.94 81 GLU A C 1
ATOM 677 O O . GLU A 1 81 ? 19.032 5.860 -24.912 1.00 81.94 81 GLU A O 1
ATOM 682 N N . LYS A 1 82 ? 18.808 5.224 -27.041 1.00 77.25 82 LYS A N 1
ATOM 683 C CA . LYS A 1 82 ? 17.405 4.800 -26.883 1.00 77.25 82 LYS A CA 1
ATOM 684 C C . LYS A 1 82 ? 17.264 3.586 -25.971 1.00 77.25 82 LYS A C 1
ATOM 686 O O . LYS A 1 82 ? 16.327 3.538 -25.175 1.00 77.25 82 LYS A O 1
ATOM 691 N N . ILE A 1 83 ? 18.163 2.610 -26.086 1.00 76.88 83 ILE A N 1
ATOM 692 C CA . ILE A 1 83 ? 18.167 1.418 -25.230 1.00 76.88 83 ILE A CA 1
ATOM 693 C C . ILE A 1 83 ? 18.489 1.806 -23.784 1.00 76.88 83 ILE A C 1
ATOM 695 O O . ILE A 1 83 ? 17.834 1.312 -22.869 1.00 76.88 83 ILE A O 1
ATOM 699 N N . GLU A 1 84 ? 19.458 2.691 -23.565 1.00 82.38 84 GLU A N 1
ATOM 700 C CA . GLU A 1 84 ? 19.833 3.173 -22.233 1.00 82.38 84 GLU A CA 1
ATOM 701 C C . GLU A 1 84 ? 18.688 3.944 -21.575 1.00 82.38 84 GLU A C 1
ATOM 703 O O . GLU A 1 84 ? 18.262 3.569 -20.484 1.00 82.38 84 GLU A O 1
ATOM 708 N N . LYS A 1 85 ? 18.068 4.894 -22.285 1.00 85.81 85 LYS A N 1
ATOM 709 C CA . LYS A 1 85 ? 16.870 5.597 -21.795 1.00 85.81 85 LYS A CA 1
ATOM 710 C C . LYS A 1 85 ? 15.713 4.643 -21.497 1.00 85.81 85 LYS A C 1
ATOM 712 O O . LYS A 1 85 ? 15.017 4.801 -20.499 1.00 85.81 85 LYS A O 1
ATOM 717 N N . ALA A 1 86 ? 15.497 3.627 -22.335 1.00 77.62 86 ALA A N 1
ATOM 718 C CA . ALA A 1 86 ? 14.457 2.630 -22.090 1.00 77.62 86 ALA A CA 1
ATOM 719 C C . ALA A 1 86 ? 14.741 1.789 -20.834 1.00 77.62 86 ALA A C 1
ATOM 721 O O . ALA A 1 86 ? 13.814 1.499 -20.077 1.00 77.62 86 ALA A O 1
ATOM 722 N N . LYS A 1 87 ? 16.008 1.429 -20.584 1.00 84.62 87 LYS A N 1
ATOM 723 C CA . LYS A 1 87 ? 16.428 0.731 -19.360 1.00 84.62 87 LYS A CA 1
ATOM 724 C C . LYS A 1 87 ? 16.251 1.607 -18.126 1.00 84.62 87 LYS A C 1
ATOM 726 O O . LYS A 1 87 ? 15.690 1.135 -17.144 1.00 84.62 87 LYS A O 1
ATOM 731 N N . GLU A 1 88 ? 16.667 2.868 -18.182 1.00 83.94 88 GLU A N 1
ATOM 732 C CA . GLU A 1 88 ? 16.485 3.818 -17.080 1.00 83.94 88 GLU A CA 1
ATOM 733 C C . GLU A 1 88 ? 15.007 3.981 -16.723 1.00 83.94 88 GLU A C 1
ATOM 735 O O . GLU A 1 88 ? 14.636 3.860 -15.558 1.00 83.94 88 GLU A O 1
ATOM 740 N N . VAL A 1 89 ? 14.141 4.161 -17.723 1.00 84.75 89 VAL A N 1
ATOM 741 C CA . VAL A 1 89 ? 12.692 4.271 -17.504 1.00 84.75 89 VAL A CA 1
ATOM 742 C C . VAL A 1 89 ? 12.104 2.970 -16.954 1.00 84.75 89 VAL A C 1
ATOM 744 O O . VAL A 1 89 ? 11.224 3.017 -16.095 1.00 84.75 89 VAL A O 1
ATOM 747 N N . ALA A 1 90 ? 12.562 1.805 -17.419 1.00 86.56 90 ALA A N 1
ATOM 748 C CA . ALA A 1 90 ? 12.114 0.520 -16.884 1.00 86.56 90 ALA A CA 1
ATOM 749 C C . ALA A 1 90 ? 12.489 0.368 -15.400 1.00 86.56 90 ALA A C 1
ATOM 751 O O . ALA A 1 90 ? 11.619 0.067 -14.585 1.00 86.56 90 ALA A O 1
ATOM 752 N N . ILE A 1 91 ? 13.739 0.675 -15.041 1.00 89.06 91 ILE A N 1
ATOM 753 C CA . ILE A 1 91 ? 14.228 0.645 -13.655 1.00 89.06 91 ILE A CA 1
ATOM 754 C C . ILE A 1 91 ? 13.440 1.632 -12.783 1.00 89.06 91 ILE A C 1
ATOM 756 O O . ILE A 1 91 ? 12.992 1.277 -11.694 1.00 89.06 91 ILE A O 1
ATOM 760 N N . GLN A 1 92 ? 13.206 2.855 -13.268 1.00 85.12 92 GLN A N 1
ATOM 761 C CA . GLN A 1 92 ? 12.421 3.858 -12.544 1.00 85.12 92 GLN A CA 1
ATOM 762 C C . GLN A 1 92 ? 10.979 3.403 -12.300 1.00 85.12 92 GLN A C 1
ATOM 764 O O . GLN A 1 92 ? 10.461 3.581 -11.200 1.00 85.12 92 GLN A O 1
ATOM 769 N N . LYS A 1 93 ? 10.328 2.787 -13.293 1.00 86.50 93 LYS A N 1
ATOM 770 C CA . LYS A 1 93 ? 8.964 2.260 -13.140 1.00 86.50 93 LYS A CA 1
ATOM 771 C C . LYS A 1 93 ? 8.897 1.121 -12.130 1.00 86.50 93 LYS A C 1
ATOM 773 O O . LYS A 1 93 ? 7.966 1.077 -11.329 1.00 86.50 93 LYS A O 1
ATOM 778 N N . GLU A 1 94 ? 9.867 0.209 -12.148 1.00 87.56 94 GLU A N 1
ATOM 779 C CA . GLU A 1 94 ? 9.948 -0.861 -11.151 1.00 87.56 94 GLU A CA 1
ATOM 780 C C . GLU A 1 94 ? 10.156 -0.297 -9.746 1.00 87.56 94 GLU A C 1
ATOM 782 O O . GLU A 1 94 ? 9.465 -0.711 -8.815 1.00 87.56 94 GLU A O 1
ATOM 787 N N . PHE A 1 95 ? 11.034 0.696 -9.603 1.00 88.62 95 PHE A N 1
ATOM 788 C CA . PHE A 1 95 ? 11.275 1.365 -8.330 1.00 88.62 95 PHE A CA 1
ATOM 789 C C . PHE A 1 95 ? 10.025 2.085 -7.809 1.00 88.62 95 PHE A C 1
ATOM 791 O O . PHE A 1 95 ? 9.637 1.883 -6.662 1.00 88.62 95 PHE A O 1
ATOM 798 N N . GLN A 1 96 ? 9.330 2.850 -8.655 1.00 90.38 96 GLN A N 1
ATOM 799 C CA . GLN A 1 96 ? 8.071 3.506 -8.284 1.00 90.38 96 GLN A CA 1
ATOM 800 C C . GLN A 1 96 ? 6.994 2.501 -7.873 1.00 90.38 96 GLN A C 1
ATOM 802 O O . GLN A 1 96 ? 6.276 2.731 -6.903 1.00 90.38 96 GLN A O 1
ATOM 807 N N . LYS A 1 97 ? 6.893 1.361 -8.565 1.00 89.69 97 LYS A N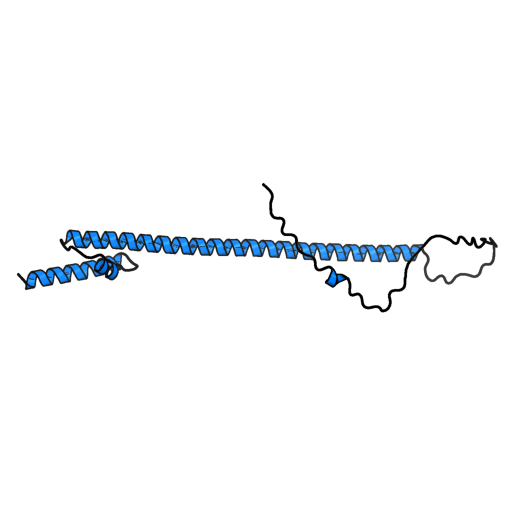 1
ATOM 808 C CA . LYS A 1 97 ? 5.955 0.297 -8.194 1.00 89.69 97 LYS A CA 1
ATOM 809 C C . LYS A 1 97 ? 6.293 -0.304 -6.828 1.00 89.69 97 LYS A C 1
ATOM 811 O O . LYS A 1 97 ? 5.387 -0.541 -6.034 1.00 89.69 97 LYS A O 1
ATOM 816 N N . GLN A 1 98 ? 7.573 -0.555 -6.558 1.00 90.25 98 GLN A N 1
ATOM 817 C CA . GLN A 1 98 ? 8.020 -1.068 -5.262 1.00 90.25 98 GLN A CA 1
ATOM 818 C C . GLN A 1 98 ? 7.759 -0.061 -4.140 1.00 90.25 98 GLN A C 1
ATOM 820 O O . GLN A 1 98 ? 7.272 -0.457 -3.085 1.00 90.25 98 GLN A O 1
ATOM 825 N N . LEU A 1 99 ? 8.016 1.228 -4.380 1.00 91.88 99 LEU A N 1
ATOM 826 C CA . LEU A 1 99 ? 7.680 2.291 -3.437 1.00 91.88 99 LEU A CA 1
ATOM 827 C C . LEU A 1 99 ? 6.181 2.331 -3.153 1.00 91.88 99 LEU A C 1
ATOM 829 O O . LEU A 1 99 ? 5.796 2.226 -1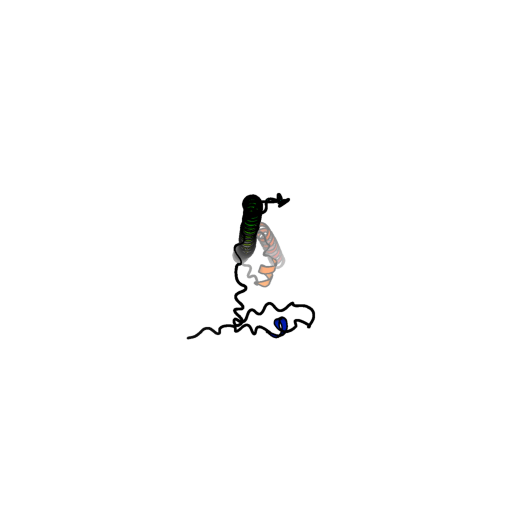.996 1.00 91.88 99 LEU A O 1
ATOM 833 N N . ALA A 1 100 ? 5.338 2.363 -4.186 1.00 91.12 100 ALA A N 1
ATOM 834 C CA . ALA A 1 100 ? 3.886 2.377 -4.016 1.00 91.12 100 ALA A CA 1
ATOM 835 C C . ALA A 1 100 ? 3.378 1.144 -3.245 1.00 91.12 100 ALA A C 1
ATOM 837 O O . ALA A 1 100 ? 2.498 1.250 -2.393 1.00 91.12 100 ALA A O 1
ATOM 838 N N . GLN A 1 101 ? 3.954 -0.035 -3.504 1.00 92.38 101 GLN A N 1
ATOM 839 C CA . GLN A 1 101 ? 3.620 -1.249 -2.760 1.00 92.38 101 GLN A CA 1
ATOM 840 C C . GLN A 1 101 ? 4.024 -1.141 -1.284 1.00 92.38 101 GLN A C 1
ATOM 842 O O . GLN A 1 101 ? 3.266 -1.556 -0.409 1.00 92.38 101 GLN A O 1
ATOM 847 N N . LYS A 1 102 ? 5.204 -0.582 -0.999 1.00 92.31 102 LYS A N 1
ATOM 848 C CA . LYS A 1 102 ? 5.693 -0.397 0.370 1.00 92.31 102 LYS A CA 1
ATOM 849 C C . LYS A 1 102 ? 4.915 0.672 1.125 1.00 92.31 102 LYS A C 1
ATOM 851 O O . LYS A 1 102 ? 4.607 0.468 2.292 1.00 92.31 102 LYS A O 1
ATOM 856 N N . GLU A 1 103 ? 4.544 1.763 0.471 1.00 91.38 103 GLU A N 1
ATOM 857 C CA . GLU A 1 103 ? 3.683 2.799 1.045 1.00 91.38 103 GLU A CA 1
ATOM 858 C C . GLU A 1 103 ? 2.299 2.245 1.396 1.00 91.38 103 GLU A C 1
ATOM 860 O O . GLU A 1 103 ? 1.799 2.504 2.489 1.00 91.38 103 GLU A O 1
ATOM 865 N N . ALA A 1 104 ? 1.713 1.415 0.527 1.00 92.12 104 ALA A N 1
ATOM 866 C CA . ALA A 1 104 ? 0.450 0.739 0.816 1.00 92.12 104 ALA A CA 1
ATOM 867 C C . ALA A 1 104 ? 0.563 -0.218 2.018 1.00 92.12 104 ALA A C 1
ATOM 869 O O . ALA A 1 104 ? -0.303 -0.213 2.892 1.00 92.12 104 ALA A O 1
ATOM 870 N N . GLU A 1 105 ? 1.647 -0.998 2.095 1.00 90.62 105 GLU A N 1
ATOM 871 C CA . GLU A 1 105 ? 1.925 -1.898 3.224 1.00 90.62 105 GLU A CA 1
ATOM 872 C C . GLU A 1 105 ? 2.088 -1.116 4.539 1.00 90.62 105 GLU A C 1
ATOM 874 O O . GLU A 1 105 ? 1.522 -1.493 5.565 1.00 90.62 105 GLU A O 1
ATOM 879 N N . ILE A 1 106 ? 2.802 0.015 4.511 1.00 92.06 106 ILE A N 1
ATOM 880 C CA . ILE A 1 106 ? 2.970 0.896 5.674 1.00 92.06 106 ILE A CA 1
ATOM 881 C C . ILE A 1 106 ? 1.625 1.478 6.113 1.00 92.06 106 ILE A C 1
ATOM 883 O O . ILE A 1 106 ? 1.307 1.423 7.300 1.00 92.06 106 ILE A O 1
ATOM 887 N N . ALA A 1 107 ? 0.821 1.995 5.182 1.00 91.25 107 ALA A N 1
ATOM 888 C CA . ALA A 1 107 ? -0.487 2.562 5.497 1.00 91.25 107 ALA A CA 1
ATOM 889 C C . ALA A 1 107 ? -1.432 1.513 6.107 1.00 91.25 107 ALA A C 1
ATOM 891 O O . ALA A 1 107 ? -2.138 1.794 7.078 1.00 91.25 107 ALA A O 1
ATOM 892 N N . GLU A 1 108 ? -1.417 0.280 5.592 1.00 90.25 108 GLU A N 1
ATOM 893 C CA . GLU A 1 108 ? -2.211 -0.818 6.146 1.00 90.25 108 GLU A CA 1
ATOM 894 C C . GLU A 1 108 ? -1.746 -1.201 7.560 1.00 90.25 108 GLU A C 1
ATOM 896 O O . GLU A 1 108 ? -2.569 -1.370 8.464 1.00 90.25 108 GLU A O 1
ATOM 901 N N . LEU A 1 109 ? -0.431 -1.308 7.779 1.00 92.44 109 LEU A N 1
ATOM 902 C CA . LEU A 1 109 ? 0.134 -1.607 9.096 1.00 92.44 109 LEU A CA 1
ATOM 903 C C . LEU A 1 109 ? -0.181 -0.507 10.113 1.00 92.44 109 LEU A C 1
ATOM 905 O O . LEU A 1 109 ? -0.585 -0.818 11.233 1.00 92.44 109 LEU A O 1
ATOM 909 N N . GLN A 1 110 ? -0.061 0.760 9.724 1.00 90.00 110 GLN A N 1
ATOM 910 C CA . GLN A 1 110 ? -0.417 1.898 10.571 1.00 90.00 110 GLN A CA 1
ATOM 911 C C . GLN A 1 110 ? -1.907 1.888 10.923 1.00 90.00 110 GLN A C 1
ATOM 913 O O . GLN A 1 110 ? -2.260 2.040 12.091 1.00 90.00 110 GLN A O 1
ATOM 918 N N . ARG A 1 111 ? -2.788 1.612 9.952 1.00 88.94 111 ARG A N 1
ATOM 919 C CA . ARG A 1 111 ? -4.229 1.453 10.202 1.00 88.94 111 ARG A CA 1
ATOM 920 C C . ARG A 1 111 ? -4.502 0.337 11.215 1.00 88.94 111 ARG A C 1
ATOM 922 O O . ARG A 1 111 ? -5.280 0.531 12.144 1.00 88.94 111 ARG A O 1
ATOM 929 N N . LYS A 1 112 ? -3.851 -0.823 11.073 1.00 89.75 112 LYS A N 1
ATOM 930 C CA . LYS A 1 112 ? -3.992 -1.946 12.020 1.00 89.75 112 LYS A CA 1
ATOM 931 C C . LYS A 1 112 ? -3.500 -1.588 13.422 1.00 89.75 112 LYS A C 1
ATOM 933 O O . LYS A 1 112 ? -4.146 -1.966 14.396 1.00 89.75 112 LYS A O 1
ATOM 938 N N . GLN A 1 113 ? -2.386 -0.866 13.531 1.00 89.56 113 GLN A N 1
ATOM 939 C CA . GLN A 1 113 ? -1.860 -0.401 14.816 1.00 89.56 113 GLN A CA 1
ATOM 940 C C . GLN A 1 113 ? -2.834 0.557 15.505 1.00 89.56 113 GLN A C 1
ATOM 942 O O . GLN A 1 113 ? -3.177 0.322 16.660 1.00 89.56 113 GLN A O 1
ATOM 947 N N . LEU A 1 114 ? -3.349 1.558 14.785 1.00 89.38 114 LEU A N 1
ATOM 948 C CA . LEU A 1 114 ? -4.337 2.499 15.320 1.00 89.38 114 LEU A CA 1
ATOM 949 C C . LEU A 1 114 ? -5.598 1.785 15.816 1.00 89.38 114 LEU A C 1
ATOM 951 O O . LEU A 1 114 ? -6.044 2.037 16.933 1.00 89.38 114 LEU A O 1
ATOM 955 N N . LEU A 1 115 ? -6.133 0.837 15.040 1.00 89.31 115 LEU A N 1
ATOM 956 C CA . LEU A 1 115 ? -7.294 0.043 15.455 1.00 89.31 115 LEU A CA 1
ATOM 957 C C . LEU A 1 115 ? -7.005 -0.798 16.708 1.00 89.31 115 LEU A C 1
ATOM 959 O O . LEU A 1 115 ? -7.854 -0.891 17.592 1.00 89.31 115 LEU A O 1
ATOM 963 N N . ALA A 1 116 ? -5.812 -1.388 16.812 1.00 90.06 116 ALA A N 1
ATOM 964 C CA . ALA A 1 116 ? -5.407 -2.170 17.979 1.00 90.06 116 ALA A CA 1
ATOM 965 C C . ALA A 1 116 ? -5.166 -1.306 19.232 1.00 90.06 116 ALA A C 1
ATOM 967 O O . ALA A 1 116 ? -5.360 -1.769 20.356 1.00 90.06 116 ALA A O 1
ATOM 968 N N . GLU A 1 117 ? -4.719 -0.063 19.072 1.00 89.94 117 GLU A N 1
ATOM 969 C CA . GLU A 1 117 ? -4.595 0.888 20.180 1.00 89.94 117 GLU A CA 1
ATOM 970 C C . GLU A 1 117 ? -5.962 1.406 20.626 1.00 89.94 117 GLU A C 1
ATOM 972 O O . GLU A 1 117 ? -6.249 1.423 21.826 1.00 89.94 117 GLU A O 1
ATOM 977 N N . ALA A 1 118 ? -6.828 1.752 19.673 1.00 89.69 118 ALA A N 1
ATOM 978 C CA . ALA A 1 118 ? -8.197 2.180 19.930 1.00 89.69 118 ALA A CA 1
ATOM 979 C C . ALA A 1 118 ? -9.008 1.082 20.632 1.00 89.69 118 ALA A C 1
ATOM 981 O O . ALA A 1 118 ? -9.709 1.368 21.602 1.00 89.69 118 ALA A O 1
ATOM 982 N N . SER A 1 119 ? -8.847 -0.180 20.221 1.00 89.38 119 SER A N 1
ATOM 983 C CA . SER A 1 119 ? -9.508 -1.321 20.862 1.00 89.38 119 SER A CA 1
ATOM 984 C C . SER A 1 119 ? -9.063 -1.507 22.309 1.00 89.38 119 SER A C 1
ATOM 986 O O . SER A 1 119 ? -9.897 -1.587 23.210 1.00 89.38 119 SER A O 1
ATOM 988 N N . LYS A 1 120 ? -7.750 -1.495 22.568 1.00 91.00 120 LYS A N 1
ATOM 989 C CA . LYS A 1 120 ? -7.197 -1.592 23.926 1.00 91.00 120 LYS A CA 1
ATOM 990 C C . LYS A 1 120 ? -7.648 -0.434 24.806 1.00 91.00 120 LYS A C 1
ATOM 992 O O . LYS A 1 120 ? -7.924 -0.641 25.985 1.00 91.00 120 LYS A O 1
ATOM 997 N N . MET A 1 121 ? -7.702 0.774 24.255 1.00 90.19 121 MET A N 1
ATOM 998 C CA . MET A 1 121 ? -8.163 1.956 24.974 1.00 90.19 121 MET A CA 1
ATOM 999 C C . MET A 1 121 ? -9.643 1.841 25.340 1.00 90.19 121 MET A C 1
ATOM 1001 O O . MET A 1 121 ? -9.983 2.013 26.507 1.00 90.19 121 MET A O 1
ATOM 1005 N N . ALA A 1 122 ? -10.501 1.505 24.376 1.00 89.50 122 ALA A N 1
ATOM 1006 C CA . ALA A 1 122 ? -11.925 1.310 24.613 1.00 89.50 122 ALA A CA 1
ATOM 1007 C C . ALA A 1 122 ? -12.163 0.226 25.675 1.00 89.50 122 ALA A C 1
ATOM 1009 O O . ALA A 1 122 ? -12.852 0.486 26.658 1.00 89.50 122 ALA A O 1
ATOM 1010 N N . TYR A 1 123 ? -11.503 -0.934 25.559 1.00 89.94 123 TYR A N 1
ATOM 1011 C CA . TYR A 1 123 ? -11.577 -1.993 26.571 1.00 89.94 123 TYR A CA 1
ATOM 1012 C C . TYR A 1 123 ? -11.186 -1.518 27.969 1.00 89.94 123 TYR A C 1
ATOM 1014 O O . TYR A 1 123 ? -11.872 -1.833 28.939 1.00 89.94 123 TYR A O 1
ATOM 1022 N N . ARG A 1 124 ? -10.088 -0.761 28.093 1.00 90.88 124 ARG A N 1
ATOM 1023 C CA . ARG A 1 124 ? -9.654 -0.220 29.388 1.00 90.88 124 ARG A CA 1
ATOM 1024 C C . ARG A 1 124 ? -10.709 0.700 29.986 1.00 90.88 124 ARG A C 1
ATOM 1026 O O . ARG A 1 124 ? -11.079 0.500 31.134 1.00 90.88 124 ARG A O 1
ATOM 1033 N N . MET A 1 125 ? -11.235 1.638 29.202 1.00 90.12 125 MET A N 1
ATOM 1034 C CA . MET A 1 125 ? -12.251 2.581 29.674 1.00 90.12 125 MET A CA 1
ATOM 1035 C C . MET A 1 125 ? -13.547 1.882 30.096 1.00 90.12 125 MET A C 1
ATOM 1037 O O . MET A 1 125 ? -14.160 2.267 31.088 1.00 90.12 125 MET A O 1
ATOM 1041 N N . PHE A 1 126 ? -13.969 0.842 29.379 1.00 90.25 126 PHE A N 1
ATOM 1042 C CA . PHE A 1 126 ? -15.150 0.073 29.763 1.00 90.25 126 PHE A CA 1
ATOM 1043 C C . PHE A 1 126 ? -14.928 -0.734 31.047 1.00 90.25 126 PHE A C 1
ATOM 1045 O O . PHE A 1 126 ? -15.754 -0.658 31.958 1.00 90.25 126 PHE A O 1
ATOM 1052 N N . ASN A 1 127 ? -13.776 -1.396 31.177 1.00 89.44 127 ASN A N 1
ATOM 1053 C CA . ASN A 1 127 ? -13.411 -2.120 32.396 1.00 89.44 127 ASN A CA 1
ATOM 1054 C C . ASN A 1 127 ? -13.267 -1.191 33.612 1.00 89.44 127 ASN A C 1
ATOM 1056 O O . ASN A 1 127 ? -13.694 -1.556 34.702 1.00 89.44 127 ASN A O 1
ATOM 1060 N N . GLU A 1 128 ? -12.715 0.015 33.442 1.00 89.19 128 GLU A N 1
ATOM 1061 C CA . GLU A 1 128 ? -12.627 1.035 34.503 1.00 89.19 128 GLU A CA 1
ATOM 1062 C C . GLU A 1 128 ? -14.007 1.457 35.031 1.00 89.19 128 GLU A C 1
ATOM 1064 O O . GLU A 1 128 ? -14.132 1.848 36.190 1.00 89.19 128 GLU A O 1
ATOM 1069 N N . ASN A 1 129 ? -15.049 1.343 34.205 1.00 87.81 129 ASN A N 1
ATOM 1070 C CA . ASN A 1 129 ? -16.434 1.624 34.578 1.00 87.81 129 ASN A CA 1
ATOM 1071 C C . ASN A 1 129 ? -17.219 0.352 34.957 1.00 87.81 129 ASN A C 1
ATOM 1073 O O . ASN A 1 129 ? -18.444 0.397 35.023 1.00 87.81 129 ASN A O 1
ATOM 1077 N N . ASN A 1 130 ? -16.533 -0.771 35.218 1.00 84.56 130 ASN A N 1
ATOM 1078 C CA . ASN A 1 130 ? -17.114 -2.081 35.546 1.00 84.56 130 ASN A CA 1
ATOM 1079 C C . ASN A 1 130 ? -18.084 -2.640 34.485 1.00 84.56 130 ASN A C 1
ATOM 1081 O O . ASN A 1 130 ? -18.949 -3.458 34.800 1.00 84.56 130 ASN A O 1
ATOM 1085 N N . LEU A 1 131 ? -17.930 -2.235 33.222 1.00 83.12 131 LEU A N 1
ATOM 1086 C CA . LEU A 1 131 ? -18.725 -2.746 32.110 1.00 83.12 131 LEU A CA 1
ATOM 1087 C C . LEU A 1 131 ? -17.962 -3.868 31.406 1.00 83.12 131 LEU A C 1
ATOM 1089 O O . LEU A 1 131 ? -16.934 -3.627 30.775 1.00 83.12 131 LEU A O 1
ATOM 1093 N N . LEU A 1 132 ? -18.482 -5.094 31.493 1.00 82.75 132 LEU A N 1
ATOM 1094 C CA . LEU A 1 132 ? -18.017 -6.213 30.673 1.00 82.75 132 LEU A CA 1
ATOM 1095 C C . LEU A 1 132 ? -18.648 -6.090 29.289 1.00 82.75 132 LEU A C 1
ATOM 1097 O O . LEU A 1 132 ? -19.873 -6.068 29.167 1.00 82.75 132 LEU A O 1
ATOM 1101 N N . ILE A 1 133 ? -17.810 -5.969 28.264 1.00 81.62 133 ILE A N 1
ATOM 1102 C CA . ILE A 1 133 ? -18.257 -5.701 26.899 1.00 81.62 133 ILE A CA 1
ATOM 1103 C C . ILE A 1 133 ? -17.757 -6.774 25.946 1.00 81.62 133 ILE A C 1
ATOM 1105 O O . ILE A 1 133 ? -16.576 -7.127 25.955 1.00 81.62 133 ILE A O 1
ATOM 1109 N N . ASP A 1 134 ? -18.675 -7.241 25.105 1.00 86.81 134 ASP A N 1
ATOM 1110 C CA . ASP A 1 134 ? -18.404 -8.206 24.051 1.00 86.81 134 ASP A CA 1
ATOM 1111 C C . ASP A 1 134 ? -17.583 -7.591 22.910 1.00 86.81 1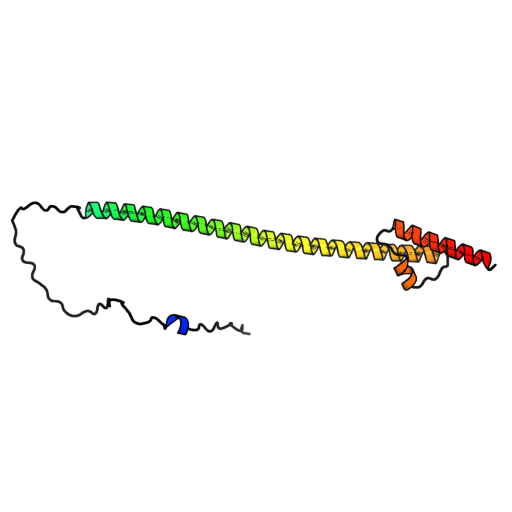34 ASP A C 1
ATOM 1113 O O . ASP A 1 134 ? -17.637 -6.390 22.626 1.00 86.81 134 ASP A O 1
ATOM 1117 N N . GLU A 1 135 ? -16.837 -8.447 22.217 1.00 84.38 135 GLU A N 1
ATOM 1118 C CA . GLU A 1 135 ? -15.955 -8.064 21.110 1.00 84.38 135 GLU A CA 1
ATOM 1119 C C . GLU A 1 135 ? -16.731 -7.401 19.954 1.00 84.38 135 GLU A C 1
ATOM 1121 O O . GLU A 1 135 ? -16.260 -6.429 19.363 1.00 84.38 135 GLU A O 1
ATOM 1126 N N . ASP A 1 136 ? -17.978 -7.820 19.716 1.00 86.50 136 ASP A N 1
ATOM 1127 C CA . ASP A 1 136 ? -18.865 -7.225 18.709 1.00 86.50 136 ASP A CA 1
ATOM 1128 C C . ASP A 1 136 ? -19.209 -5.757 19.008 1.00 86.50 136 ASP A C 1
ATOM 1130 O O . ASP A 1 136 ? -19.174 -4.902 18.116 1.00 86.50 136 ASP A O 1
ATOM 1134 N N . LEU A 1 137 ? -19.518 -5.435 20.270 1.00 85.75 137 LEU A N 1
ATOM 1135 C CA . LEU A 1 137 ? -19.825 -4.057 20.662 1.00 85.75 137 LEU A CA 1
ATOM 1136 C C . LEU A 1 137 ? -18.564 -3.194 20.602 1.00 85.75 137 LEU A C 1
ATOM 1138 O O . LEU A 1 137 ? -18.629 -2.038 20.191 1.00 85.75 137 LEU A O 1
ATOM 1142 N N . LEU A 1 138 ? -17.405 -3.754 20.945 1.00 87.50 138 LEU A N 1
ATOM 1143 C CA . LEU A 1 138 ? -16.138 -3.055 20.802 1.00 87.50 138 LEU A CA 1
ATOM 1144 C C . LEU A 1 138 ? -15.849 -2.708 19.332 1.00 87.50 138 LEU A C 1
ATOM 1146 O O . LEU A 1 138 ? -15.499 -1.566 19.033 1.00 87.50 138 LEU A O 1
ATOM 1150 N N . HIS A 1 139 ? -16.044 -3.655 18.411 1.00 87.44 139 HIS A N 1
ATOM 1151 C CA . HIS A 1 139 ? -15.864 -3.424 16.977 1.00 87.44 139 HIS A CA 1
ATOM 1152 C C . HIS A 1 139 ? -16.785 -2.335 16.421 1.00 87.44 139 HIS A C 1
ATOM 1154 O O . HIS A 1 139 ? -16.377 -1.605 15.520 1.00 87.44 139 HIS A O 1
ATOM 1160 N N . LEU A 1 140 ? -17.993 -2.183 16.971 1.00 87.62 140 LEU A N 1
ATOM 1161 C CA . LEU A 1 140 ? -18.920 -1.118 16.582 1.00 87.62 140 LEU A CA 1
ATOM 1162 C C . LEU A 1 140 ? -18.471 0.272 17.064 1.00 87.62 140 LEU A C 1
ATOM 1164 O O . LEU A 1 140 ? -18.786 1.285 16.439 1.00 87.62 140 LEU A O 1
ATOM 1168 N N . VAL A 1 141 ? -17.765 0.327 18.192 1.00 88.44 141 VAL A N 1
ATOM 1169 C CA . VAL A 1 141 ? -17.378 1.576 18.861 1.00 88.44 141 VAL A CA 1
ATOM 1170 C C . VAL A 1 141 ? -16.042 2.115 18.357 1.00 88.44 141 VAL A C 1
ATOM 1172 O O . VAL A 1 141 ? -15.836 3.330 18.351 1.00 88.44 141 VAL A O 1
ATOM 1175 N N . ILE A 1 142 ? -15.137 1.232 17.933 1.00 89.62 142 ILE A N 1
ATOM 1176 C CA . ILE A 1 142 ? -13.834 1.619 17.392 1.00 89.62 142 ILE A CA 1
ATOM 1177 C C . ILE A 1 142 ? -14.017 2.321 16.047 1.00 89.62 142 ILE A C 1
ATOM 1179 O O . ILE A 1 142 ? -14.530 1.753 15.084 1.00 89.62 142 ILE A O 1
ATOM 1183 N N . GLN A 1 143 ? -13.532 3.554 15.975 1.00 86.25 143 GLN A N 1
ATOM 1184 C CA . GLN A 1 143 ? -13.458 4.337 14.748 1.00 86.25 143 GLN A CA 1
ATOM 1185 C C . GLN A 1 143 ? -12.002 4.494 14.297 1.00 86.25 143 GLN A C 1
ATOM 1187 O O . GLN A 1 143 ? -11.069 4.120 15.006 1.00 86.25 143 GLN A O 1
ATOM 1192 N N . GLU A 1 144 ? -11.798 5.036 13.092 1.00 81.62 144 GLU A N 1
ATOM 1193 C CA . GLU A 1 144 ? -10.455 5.212 12.512 1.00 81.62 144 GLU A CA 1
ATOM 1194 C C . GLU A 1 144 ? -9.565 6.166 13.331 1.00 81.62 144 GLU A C 1
ATOM 1196 O O . GLU A 1 144 ? -8.343 6.093 13.230 1.00 81.62 144 GLU A O 1
ATOM 1201 N N . ASP A 1 145 ? -10.165 7.018 14.168 1.00 86.62 145 ASP A N 1
ATOM 1202 C CA . ASP A 1 145 ? -9.465 7.951 15.047 1.00 86.62 145 ASP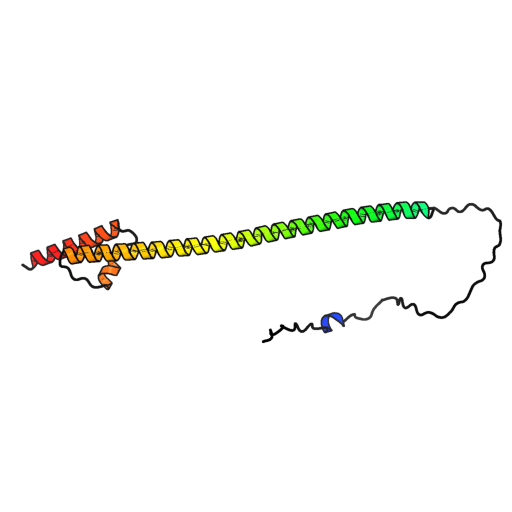 A CA 1
ATOM 120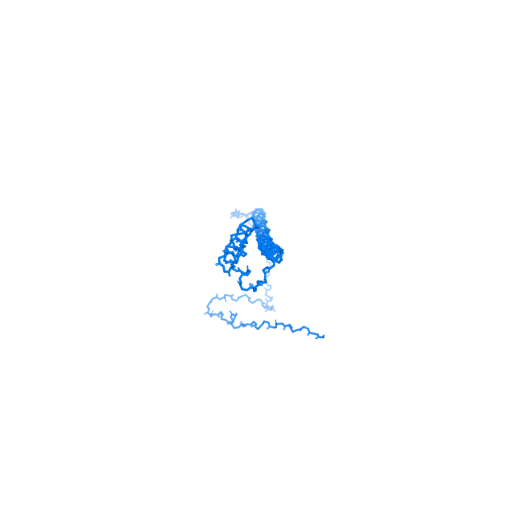3 C C . ASP A 1 145 ? -9.691 7.626 16.537 1.00 86.62 145 ASP A C 1
ATOM 1205 O O . ASP A 1 145 ? -10.780 7.242 16.980 1.00 86.62 145 ASP A O 1
ATOM 1209 N N . LEU A 1 146 ? -8.651 7.842 17.340 1.00 87.44 146 LEU A N 1
ATOM 1210 C CA . LEU A 1 146 ? -8.647 7.588 18.778 1.00 87.44 146 LEU A CA 1
ATOM 1211 C C . LEU A 1 146 ? -9.587 8.543 19.522 1.00 87.44 146 LEU A C 1
ATOM 1213 O O . LEU A 1 146 ? -10.314 8.117 20.418 1.00 87.44 146 LEU A O 1
ATOM 1217 N N . GLU A 1 147 ? -9.615 9.825 19.153 1.00 87.25 147 GLU A N 1
ATOM 1218 C CA . GLU A 1 147 ? -10.449 10.822 19.839 1.00 87.25 147 GLU A CA 1
ATOM 1219 C C . GLU A 1 147 ? -11.943 10.585 19.601 1.00 87.25 147 GLU A C 1
ATOM 1221 O O . GLU A 1 147 ? -12.767 10.727 20.510 1.00 87.25 147 GLU A O 1
ATOM 1226 N N . THR A 1 148 ? -12.306 10.177 18.387 1.00 88.94 148 THR A N 1
ATOM 1227 C CA . THR A 1 148 ? -13.686 9.790 18.068 1.00 88.94 148 THR A CA 1
ATOM 1228 C C . THR A 1 148 ? -14.103 8.510 18.796 1.00 88.94 148 THR A C 1
ATOM 1230 O O . THR A 1 148 ? -15.179 8.484 19.401 1.00 88.94 148 THR A O 1
ATOM 1233 N N . THR A 1 149 ? -13.212 7.514 18.871 1.00 89.19 149 THR A N 1
ATOM 1234 C CA . THR A 1 149 ? -13.430 6.287 19.653 1.00 89.19 149 THR A CA 1
ATOM 1235 C C . THR A 1 149 ? -13.668 6.606 21.134 1.00 89.19 149 THR A C 1
ATOM 1237 O O . THR A 1 149 ? -14.657 6.153 21.706 1.00 89.19 149 THR A O 1
ATOM 1240 N N . LYS A 1 150 ? -12.847 7.465 21.760 1.00 91.06 150 LYS A N 1
ATOM 1241 C CA . LYS A 1 150 ? -13.049 7.903 23.159 1.00 91.06 150 LYS A CA 1
ATOM 1242 C C . LYS A 1 150 ? -14.420 8.535 23.384 1.00 91.06 150 LYS A C 1
ATOM 1244 O O . LYS A 1 150 ? -15.081 8.257 24.384 1.00 91.06 150 LYS A O 1
ATOM 1249 N N . LYS A 1 151 ? -14.861 9.404 22.469 1.00 91.44 151 LYS A N 1
ATOM 1250 C CA . LYS A 1 151 ? -16.182 10.044 22.560 1.00 91.44 151 LYS A CA 1
ATOM 1251 C C . LYS A 1 151 ? -17.301 9.008 22.492 1.00 91.44 151 LYS A C 1
ATOM 1253 O O . LYS A 1 151 ? -18.214 9.072 23.311 1.00 91.44 151 LYS A O 1
ATOM 1258 N N . ALA A 1 152 ? -17.214 8.054 21.568 1.00 91.12 152 ALA A N 1
ATOM 1259 C CA . ALA A 1 152 ? -18.194 6.980 21.436 1.00 91.12 152 ALA A CA 1
ATOM 1260 C C . ALA A 1 152 ? -18.264 6.113 22.708 1.00 91.12 152 ALA A C 1
ATOM 1262 O O . ALA A 1 152 ? -19.351 5.894 23.245 1.00 91.12 152 ALA A O 1
ATOM 1263 N N . VAL A 1 153 ? -17.107 5.720 23.248 1.00 91.56 153 VAL A N 1
ATOM 1264 C CA . VAL A 1 153 ? -16.988 4.989 24.521 1.00 91.56 153 VAL A CA 1
ATOM 1265 C C . VAL A 1 153 ? -17.650 5.761 25.668 1.00 91.56 153 VAL A C 1
ATOM 1267 O O . VAL A 1 153 ? -18.504 5.220 26.369 1.00 91.56 153 VAL A O 1
ATOM 1270 N N . ASN A 1 154 ? -17.338 7.052 25.816 1.00 91.44 154 ASN A N 1
ATOM 1271 C CA . ASN A 1 154 ? -17.914 7.902 26.862 1.00 91.44 154 ASN A CA 1
ATOM 1272 C C . ASN A 1 154 ? -19.439 8.036 26.754 1.00 91.44 154 ASN A C 1
ATOM 1274 O O . ASN A 1 154 ? -20.133 8.038 27.773 1.00 91.44 154 ASN A O 1
ATOM 1278 N N . ILE A 1 155 ? -19.977 8.141 25.535 1.00 91.50 155 ILE A N 1
ATOM 1279 C CA . ILE A 1 155 ? -21.428 8.197 25.313 1.00 91.50 155 ILE A CA 1
ATOM 1280 C C . ILE A 1 155 ? -22.083 6.913 25.826 1.00 91.50 155 ILE A C 1
ATOM 1282 O O . ILE A 1 155 ? -23.066 6.998 26.566 1.00 91.50 155 ILE A O 1
ATOM 1286 N N . ILE A 1 156 ? -21.520 5.748 25.498 1.00 89.94 156 ILE A N 1
ATOM 1287 C CA . ILE A 1 156 ? -22.052 4.448 25.924 1.00 89.94 156 ILE A CA 1
ATOM 1288 C C . ILE A 1 156 ? -21.983 4.300 27.439 1.00 89.94 156 ILE A C 1
ATOM 1290 O O . ILE A 1 156 ? -23.003 3.997 28.052 1.00 89.94 156 ILE A O 1
ATOM 1294 N N . ILE A 1 157 ? -20.837 4.601 28.054 1.00 90.31 157 ILE A N 1
ATOM 1295 C CA . ILE A 1 157 ? -20.692 4.578 29.516 1.00 90.31 157 ILE A CA 1
ATOM 1296 C C . ILE A 1 157 ? -21.762 5.469 30.157 1.00 90.31 157 ILE A C 1
ATOM 1298 O O . ILE A 1 157 ? -22.513 5.022 31.020 1.00 90.31 157 ILE A O 1
ATOM 1302 N N . SER A 1 158 ? -21.919 6.707 29.673 1.00 90.12 158 SER A N 1
ATOM 1303 C CA . SER A 1 158 ? -22.914 7.642 30.212 1.00 90.12 158 SER A CA 1
ATOM 1304 C C . SER A 1 158 ? -24.355 7.144 30.068 1.00 90.12 158 SER A C 1
ATOM 1306 O O . SER A 1 158 ? -25.205 7.455 30.906 1.00 90.12 158 SER A O 1
ATOM 1308 N N . PHE A 1 159 ? -24.645 6.399 28.999 1.00 89.50 159 PHE A N 1
ATOM 1309 C CA . PHE A 1 159 ? -25.952 5.813 28.748 1.00 89.50 159 PHE A CA 1
ATOM 1310 C C . PHE A 1 159 ? -26.219 4.656 29.710 1.00 89.50 159 PHE A C 1
ATOM 1312 O O . PHE A 1 159 ? -27.262 4.647 30.363 1.00 89.50 159 PHE A O 1
ATOM 1319 N N . VAL A 1 160 ? -25.256 3.747 29.880 1.00 89.19 160 VAL A N 1
ATOM 1320 C CA . VAL A 1 160 ? -25.376 2.626 30.819 1.00 89.19 160 VAL A CA 1
ATOM 1321 C C . VAL A 1 160 ? -25.521 3.129 32.258 1.00 89.19 160 VAL A C 1
ATOM 1323 O O . VAL A 1 160 ? -26.480 2.761 32.933 1.00 89.19 160 VAL A O 1
ATOM 1326 N N . SER A 1 161 ? -24.707 4.096 32.693 1.00 86.75 161 SER A N 1
ATOM 1327 C CA . SER A 1 161 ? -24.836 4.693 34.034 1.00 86.75 161 SER A CA 1
ATOM 1328 C C . SER A 1 161 ? -26.163 5.437 34.263 1.00 86.75 161 SER A C 1
ATOM 1330 O O . SER A 1 161 ? -26.536 5.729 35.403 1.00 86.75 161 SER A O 1
ATOM 1332 N N . LYS A 1 162 ? -26.881 5.833 33.202 1.00 88.38 162 LYS A N 1
ATOM 1333 C CA . LYS A 1 162 ? -28.248 6.375 33.315 1.00 88.38 162 LYS A CA 1
ATOM 1334 C C . LYS A 1 162 ? -29.290 5.267 33.447 1.00 88.38 162 LYS A C 1
ATOM 1336 O O . LYS A 1 162 ? -30.293 5.495 34.118 1.00 88.38 162 LYS A O 1
ATOM 1341 N N . LEU A 1 163 ? -29.080 4.117 32.808 1.00 86.94 163 LEU A N 1
ATOM 1342 C CA . LEU A 1 163 ? -29.960 2.955 32.938 1.00 86.94 163 LEU A CA 1
ATOM 1343 C C . LEU A 1 163 ? -29.885 2.375 34.350 1.00 86.94 163 LEU A C 1
ATOM 1345 O O . LEU A 1 163 ? -30.924 2.210 34.981 1.00 86.94 163 LEU A O 1
ATOM 1349 N N . GLU A 1 164 ? -28.680 2.175 34.883 1.00 82.12 164 GLU A N 1
ATOM 1350 C CA . GLU A 1 164 ? -28.486 1.662 36.247 1.00 82.12 164 GLU A CA 1
ATOM 1351 C C . GLU A 1 164 ? -29.183 2.539 37.294 1.00 82.12 164 GLU A C 1
ATOM 1353 O O . GLU A 1 164 ? -29.889 2.033 38.158 1.00 82.12 164 GLU A O 1
ATOM 1358 N N . ARG A 1 165 ? -29.089 3.869 37.161 1.00 77.56 165 ARG A N 1
ATOM 1359 C CA . ARG A 1 165 ? -29.767 4.820 38.060 1.00 77.56 165 ARG A CA 1
ATOM 1360 C C . ARG A 1 165 ? -31.292 4.850 37.946 1.00 77.56 165 ARG A C 1
ATOM 1362 O O . ARG A 1 165 ? -31.930 5.395 38.835 1.00 77.56 165 ARG A O 1
ATOM 1369 N N . LYS A 1 166 ? -31.876 4.364 36.849 1.00 72.25 166 LYS A N 1
ATOM 1370 C CA . LYS A 1 166 ? -33.339 4.290 36.679 1.00 72.25 166 LYS A CA 1
ATOM 1371 C C . LYS A 1 166 ? -33.932 2.975 37.184 1.00 72.25 166 LYS A C 1
ATOM 1373 O O . LYS A 1 166 ? -35.144 2.904 37.356 1.00 72.25 166 LYS A O 1
ATOM 1378 N N . HIS A 1 167 ? -33.100 1.950 37.348 1.00 57.84 167 HIS A N 1
ATOM 1379 C CA . HIS A 1 167 ? -33.501 0.620 37.805 1.00 57.84 167 HIS A CA 1
ATOM 1380 C C . HIS A 1 167 ? -33.128 0.343 39.273 1.00 57.84 167 HIS A C 1
ATOM 1382 O O . HIS A 1 167 ? -33.445 -0.738 39.769 1.00 57.84 167 HIS A O 1
ATOM 1388 N N . LEU A 1 168 ? -32.497 1.309 39.950 1.00 48.38 168 LEU A N 1
ATOM 1389 C CA . LEU A 1 168 ? -32.294 1.361 41.402 1.00 48.38 168 LEU A CA 1
ATOM 1390 C C . LEU A 1 168 ? -33.367 2.240 42.057 1.00 48.38 168 LEU A C 1
ATOM 1392 O O . LEU A 1 168 ? -33.811 1.881 43.167 1.00 48.38 168 LEU A O 1
#

Foldseek 3Di:
DDDPDPPDPPPCVVVPDPDDDDDDDDDDDDDDPPPDDPPDDDDDDDDDPPVDDPVRVVVVVVVVVVVVVVVVVVVVVVVVVVVVVVVVVVVVVVVVVVVVVVVVVVVVVVQVVQQVVLLVVLVVLCVVLVHDDDPVVSVVLRDSHNVSSVVSSVVVSVVVVVVVVVVD